Protein AF-A0A2E6BLD6-F1 (afdb_monomer_lite)

pLDDT: mean 87.08, std 8.57, range [58.06, 96.75]

Foldseek 3Di:
DVVLVVLLVVLLVLLVVLVVCCVVCQPAFQLVVCCVVPVPVVVVVLVVVVVVDPDPVSCVVVVVNRSDHVSNVSSVVSNVVSVVSVVVVD

Sequence (90 aa):
MFVKIKIHFLLLIIGSLLVLLGAFLDNLLLGQVWYSLSPNSLVGFQKFVELLFNTEYFDNIVFFLLEFNLYFILAFLAILASLIIFILQD

Structure (mmCIF, N/CA/C/O backbone):
data_AF-A0A2E6BLD6-F1
#
_entry.id   AF-A0A2E6BLD6-F1
#
loop_
_atom_site.group_PDB
_atom_site.id
_atom_site.type_symbol
_atom_site.label_atom_id
_atom_site.label_alt_id
_atom_site.label_comp_id
_atom_site.label_asym_id
_atom_site.label_entity_id
_atom_site.label_seq_id
_atom_site.pdbx_PDB_ins_code
_atom_site.Cartn_x
_atom_site.Cartn_y
_atom_site.Cartn_z
_atom_site.occupancy
_atom_site.B_iso_or_equiv
_atom_site.auth_seq_id
_atom_site.auth_comp_id
_atom_site.auth_asym_id
_atom_site.auth_atom_id
_atom_site.pdbx_PDB_model_num
ATOM 1 N N . MET A 1 1 ? 21.313 5.629 -17.465 1.00 71.81 1 MET A N 1
ATOM 2 C CA . MET A 1 1 ? 20.024 5.840 -18.161 1.00 71.81 1 MET A CA 1
ATOM 3 C C . MET A 1 1 ? 19.253 4.533 -18.381 1.00 71.81 1 MET A C 1
ATOM 5 O O . MET A 1 1 ? 18.190 4.381 -17.803 1.00 71.8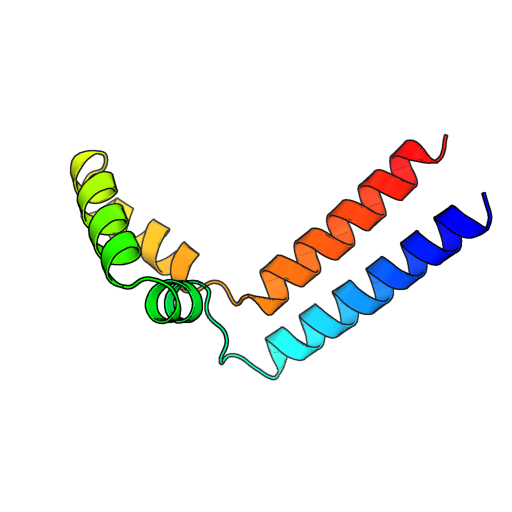1 1 MET A O 1
ATOM 9 N N . PHE A 1 2 ? 19.802 3.544 -19.100 1.00 79.19 2 PHE A N 1
ATOM 10 C CA . PHE A 1 2 ? 19.102 2.284 -19.427 1.00 79.19 2 PHE A CA 1
ATOM 11 C C . PHE A 1 2 ? 18.598 1.471 -18.216 1.00 79.19 2 PHE A C 1
ATOM 13 O O . PHE A 1 2 ? 17.475 0.977 -18.228 1.00 79.19 2 PHE A O 1
ATOM 20 N N . VAL A 1 3 ? 19.395 1.366 -17.144 1.00 82.19 3 VAL A N 1
ATOM 21 C CA . VAL A 1 3 ? 18.994 0.647 -15.917 1.00 82.19 3 VAL A CA 1
ATOM 22 C C . VAL A 1 3 ? 17.819 1.335 -15.212 1.00 82.19 3 VAL A C 1
ATOM 24 O O . VAL A 1 3 ? 16.867 0.663 -14.833 1.00 82.19 3 VAL A O 1
ATOM 27 N N . LYS A 1 4 ? 17.843 2.671 -15.097 1.00 80.81 4 LYS A N 1
ATOM 28 C CA . LYS A 1 4 ? 16.761 3.449 -14.466 1.00 80.81 4 LYS A CA 1
ATOM 29 C C . LYS A 1 4 ? 15.435 3.282 -15.223 1.00 80.81 4 LYS A C 1
ATOM 31 O O . LYS A 1 4 ? 14.416 3.010 -14.600 1.00 80.81 4 LYS A O 1
ATOM 36 N N . ILE A 1 5 ? 15.475 3.319 -16.561 1.00 87.12 5 ILE A N 1
ATOM 37 C CA . ILE A 1 5 ? 14.300 3.081 -17.421 1.00 87.12 5 ILE A CA 1
ATOM 38 C C . ILE A 1 5 ? 13.722 1.678 -17.196 1.00 87.12 5 ILE A C 1
ATOM 40 O O . ILE A 1 5 ? 12.510 1.522 -17.073 1.00 87.12 5 ILE A O 1
ATOM 44 N N . LYS A 1 6 ? 14.571 0.647 -17.093 1.00 90.00 6 LYS A N 1
ATOM 45 C CA . LYS A 1 6 ? 14.109 -0.718 -16.794 1.00 90.00 6 LYS A CA 1
ATOM 46 C C . LYS A 1 6 ? 13.415 -0.815 -15.438 1.00 90.00 6 LYS A C 1
ATOM 48 O O . LYS A 1 6 ? 12.384 -1.470 -15.344 1.00 90.00 6 LYS A O 1
ATOM 53 N N . ILE A 1 7 ? 13.965 -0.164 -14.413 1.00 90.62 7 ILE A N 1
ATOM 54 C CA . ILE A 1 7 ? 13.365 -0.135 -13.072 1.00 90.62 7 ILE A CA 1
ATOM 55 C C . ILE A 1 7 ? 12.008 0.579 -13.112 1.00 90.62 7 ILE A C 1
ATOM 57 O O . ILE A 1 7 ? 11.040 0.059 -12.568 1.00 90.62 7 ILE A O 1
ATOM 61 N N . HIS A 1 8 ? 11.913 1.713 -13.810 1.00 90.25 8 HIS A N 1
ATOM 62 C CA . HIS A 1 8 ? 10.661 2.450 -14.004 1.00 90.25 8 HIS A CA 1
ATOM 63 C C . HIS A 1 8 ? 9.573 1.580 -14.659 1.00 90.25 8 HIS A C 1
ATOM 65 O O . HIS A 1 8 ? 8.471 1.444 -14.125 1.00 90.25 8 HIS A O 1
ATOM 71 N N . PHE A 1 9 ? 9.898 0.918 -15.774 1.00 91.94 9 PHE A N 1
ATOM 72 C CA . PHE A 1 9 ? 8.969 0.003 -16.444 1.00 91.94 9 PHE A CA 1
ATOM 73 C C . PHE A 1 9 ? 8.559 -1.170 -15.552 1.00 91.94 9 PHE A C 1
ATOM 75 O O . PHE A 1 9 ? 7.384 -1.526 -15.506 1.00 91.94 9 PHE A O 1
ATOM 82 N N . LEU A 1 10 ? 9.506 -1.755 -14.819 1.00 94.94 10 LEU A N 1
ATOM 83 C CA . LEU A 1 10 ? 9.228 -2.861 -13.911 1.00 94.94 10 LEU A CA 1
ATOM 84 C C . LEU A 1 10 ? 8.279 -2.437 -12.780 1.00 94.94 10 LEU A C 1
ATOM 86 O O . LEU A 1 10 ? 7.324 -3.153 -12.495 1.00 94.94 10 LEU A O 1
ATOM 90 N N . LEU A 1 11 ? 8.480 -1.256 -12.190 1.00 95.38 11 LEU A N 1
ATOM 91 C CA . LEU A 1 11 ? 7.592 -0.711 -11.159 1.00 95.38 11 LEU A CA 1
ATOM 92 C C . LEU A 1 11 ? 6.187 -0.411 -11.690 1.00 95.38 11 LEU A C 1
ATOM 94 O O . LEU A 1 11 ? 5.214 -0.704 -11.000 1.00 95.38 11 LEU A O 1
ATOM 98 N N . LEU A 1 12 ? 6.061 0.113 -12.913 1.00 94.12 12 LEU A N 1
ATOM 99 C CA . LEU A 1 12 ? 4.754 0.326 -13.546 1.00 94.12 12 LEU A CA 1
ATOM 100 C C . LEU A 1 12 ? 4.008 -0.990 -13.784 1.00 94.12 12 LEU A C 1
ATOM 102 O O . LEU A 1 12 ? 2.811 -1.078 -13.508 1.00 94.12 12 LEU A O 1
ATOM 106 N N . ILE A 1 13 ? 4.711 -2.020 -14.264 1.00 95.88 13 ILE A N 1
ATOM 107 C CA . ILE A 1 13 ? 4.129 -3.350 -14.477 1.00 95.88 13 ILE A CA 1
ATOM 108 C C . ILE A 1 13 ? 3.686 -3.948 -13.139 1.00 95.88 13 ILE A C 1
ATOM 110 O O . ILE A 1 13 ? 2.550 -4.401 -13.027 1.00 95.88 13 ILE A O 1
ATOM 114 N N . ILE A 1 14 ? 4.541 -3.906 -12.113 1.00 96.75 14 ILE A N 1
ATOM 115 C CA . ILE A 1 14 ? 4.210 -4.405 -10.771 1.00 96.75 14 ILE A CA 1
ATOM 116 C C . ILE A 1 14 ? 3.010 -3.654 -10.191 1.00 96.75 14 ILE A C 1
ATOM 118 O O . ILE A 1 14 ? 2.074 -4.290 -9.717 1.00 96.75 14 ILE A O 1
ATOM 122 N N . GLY A 1 15 ? 3.001 -2.321 -10.264 1.00 96.38 15 GLY A N 1
ATOM 123 C CA . GLY A 1 15 ? 1.884 -1.508 -9.789 1.00 96.38 15 GLY A CA 1
ATOM 124 C C . GLY A 1 15 ? 0.576 -1.878 -10.486 1.00 96.38 15 GLY A C 1
ATOM 125 O O . GLY A 1 15 ? -0.433 -2.096 -9.825 1.00 96.38 15 GLY A O 1
ATOM 126 N N . SER A 1 16 ? 0.609 -2.054 -11.807 1.00 95.25 16 SER A N 1
ATOM 127 C CA . SER A 1 16 ? -0.567 -2.456 -12.590 1.00 95.25 16 SER A CA 1
ATOM 128 C C . SER A 1 16 ? -1.075 -3.850 -12.208 1.00 95.25 16 SER A C 1
ATOM 130 O O . SER A 1 16 ? -2.279 -4.050 -12.062 1.00 95.25 16 SER A O 1
ATOM 132 N N . LEU A 1 17 ? -0.169 -4.811 -11.994 1.00 96.06 17 LEU A N 1
ATOM 133 C CA . LEU A 1 17 ? -0.526 -6.149 -11.516 1.00 96.06 17 LEU A CA 1
ATOM 134 C C . LEU A 1 17 ? -1.142 -6.109 -10.115 1.00 96.06 17 LEU A C 1
ATOM 136 O O . LEU A 1 17 ? -2.106 -6.823 -9.863 1.00 96.06 17 LEU A O 1
ATOM 140 N N . LEU A 1 18 ? -0.630 -5.262 -9.220 1.00 95.75 18 LEU A N 1
ATOM 141 C CA . LEU A 1 18 ? -1.191 -5.076 -7.883 1.00 95.75 18 LEU A CA 1
ATOM 142 C C . LEU A 1 18 ? -2.592 -4.454 -7.934 1.00 95.75 18 LEU A C 1
ATOM 144 O O . LEU A 1 18 ? -3.465 -4.916 -7.210 1.00 95.75 18 LEU A O 1
ATOM 148 N N . VAL A 1 19 ? -2.854 -3.482 -8.818 1.00 94.62 19 VAL A N 1
ATOM 149 C CA . VAL A 1 19 ? -4.221 -2.960 -9.024 1.00 94.62 19 VAL A CA 1
ATOM 150 C C . VAL A 1 19 ? -5.160 -4.068 -9.492 1.00 94.62 19 VAL A C 1
ATOM 152 O O . VAL A 1 19 ? -6.251 -4.212 -8.948 1.00 94.62 19 VAL A O 1
ATOM 155 N N . LEU A 1 20 ? -4.738 -4.878 -10.468 1.00 94.38 20 LEU A N 1
ATOM 156 C CA . LEU A 1 20 ? -5.544 -6.005 -10.939 1.00 94.38 20 LEU A CA 1
ATOM 157 C C . LEU A 1 20 ? -5.816 -6.998 -9.805 1.00 94.38 20 LEU A C 1
ATOM 159 O O . LEU A 1 20 ? -6.962 -7.373 -9.591 1.00 94.38 20 LEU A O 1
ATOM 163 N N . LEU A 1 21 ? -4.790 -7.379 -9.042 1.00 93.25 21 LEU A N 1
ATOM 164 C CA . LEU A 1 21 ? -4.953 -8.263 -7.889 1.00 93.25 21 LEU A CA 1
ATOM 165 C C . LEU A 1 21 ? -5.907 -7.673 -6.852 1.00 93.25 21 LEU A C 1
ATOM 167 O O . LEU A 1 21 ? -6.783 -8.395 -6.403 1.00 93.25 21 LEU A O 1
ATOM 171 N N . GLY A 1 22 ? -5.801 -6.383 -6.529 1.00 92.06 22 GLY A N 1
ATOM 172 C CA . GLY A 1 22 ? -6.726 -5.715 -5.612 1.00 92.06 22 GLY A CA 1
ATOM 173 C C . GLY A 1 22 ? -8.172 -5.731 -6.105 1.00 92.06 22 GLY A C 1
ATOM 174 O O . GLY A 1 22 ? -9.077 -5.937 -5.310 1.00 92.06 22 GLY A O 1
ATOM 175 N N . ALA A 1 23 ? -8.392 -5.607 -7.417 1.00 89.56 23 ALA A N 1
ATOM 176 C CA . ALA A 1 23 ? -9.729 -5.674 -8.008 1.00 89.56 23 ALA A CA 1
ATOM 177 C C . ALA A 1 23 ? -10.342 -7.090 -8.000 1.00 89.56 23 ALA A C 1
ATOM 179 O O . ALA A 1 23 ? -11.563 -7.221 -8.000 1.00 89.56 23 ALA A O 1
ATOM 180 N N . PHE A 1 24 ? -9.521 -8.148 -8.018 1.00 90.88 24 PHE A N 1
ATOM 181 C CA . PHE A 1 24 ? -9.990 -9.544 -7.996 1.00 90.88 24 PHE A CA 1
ATOM 182 C C . PHE A 1 24 ? -9.969 -10.183 -6.601 1.00 90.88 24 PHE A C 1
ATOM 184 O O . PHE A 1 24 ? -10.711 -11.130 -6.346 1.00 90.88 24 PHE A O 1
ATOM 191 N N . LEU A 1 25 ? -9.099 -9.706 -5.713 1.00 84.25 25 LEU A N 1
ATOM 192 C CA . LEU A 1 25 ? -8.858 -10.236 -4.377 1.00 84.25 25 LEU A CA 1
ATOM 193 C C . LEU A 1 25 ? -9.105 -9.120 -3.360 1.00 84.25 25 LEU A C 1
ATOM 195 O O . LEU A 1 25 ? -8.181 -8.447 -2.904 1.00 84.25 25 LEU A O 1
ATOM 199 N N . ASP A 1 26 ? -10.364 -8.964 -2.964 1.00 68.38 26 ASP A N 1
ATOM 200 C CA . ASP A 1 26 ? -10.789 -7.955 -1.981 1.00 68.38 26 ASP A CA 1
ATOM 201 C C . ASP A 1 26 ? -10.526 -8.363 -0.516 1.00 68.38 26 ASP A C 1
ATOM 203 O O . ASP A 1 26 ? -11.039 -7.780 0.433 1.00 68.38 26 ASP A O 1
ATOM 207 N N . ASN A 1 27 ? -9.704 -9.395 -0.310 1.00 75.62 27 ASN A N 1
ATOM 208 C CA . ASN A 1 27 ? -9.589 -10.093 0.972 1.00 75.62 27 ASN A CA 1
ATOM 209 C C . ASN A 1 27 ? -8.434 -9.599 1.859 1.00 75.62 27 ASN A C 1
ATOM 211 O O . ASN A 1 27 ? -8.133 -10.239 2.863 1.00 75.62 27 ASN A O 1
ATOM 215 N N . LEU A 1 28 ? -7.731 -8.533 1.471 1.00 88.25 28 LEU A N 1
ATOM 216 C CA . LEU A 1 28 ? -6.520 -8.067 2.154 1.00 88.25 28 LEU A CA 1
ATOM 217 C C . LEU A 1 28 ? -6.653 -6.597 2.547 1.00 88.25 28 LEU A C 1
ATOM 219 O O . LEU A 1 28 ? -6.043 -5.710 1.953 1.00 88.25 28 LEU A O 1
ATOM 223 N N . LEU A 1 29 ? -7.471 -6.351 3.568 1.00 92.69 29 LEU A N 1
ATOM 224 C CA . LEU A 1 29 ? -7.681 -5.017 4.128 1.00 92.69 29 LEU A CA 1
ATOM 225 C C . LEU A 1 29 ? -6.570 -4.659 5.121 1.00 92.69 29 LEU A C 1
ATOM 227 O O . LEU A 1 29 ? -6.086 -5.512 5.874 1.00 92.69 29 LEU A O 1
ATOM 231 N N . LEU A 1 30 ? -6.198 -3.381 5.175 1.00 90.19 30 LEU A N 1
ATOM 232 C CA . LEU A 1 30 ? -5.174 -2.865 6.085 1.00 90.19 30 LEU A CA 1
ATOM 233 C C . LEU A 1 30 ? -5.478 -3.222 7.548 1.00 90.19 30 LEU A C 1
ATOM 235 O O . LEU A 1 30 ? -4.592 -3.666 8.277 1.00 90.19 30 LEU A O 1
ATOM 239 N N . GLY A 1 31 ? -6.736 -3.082 7.967 1.00 89.62 31 GLY A N 1
ATOM 240 C CA . GLY A 1 31 ? -7.176 -3.390 9.323 1.00 89.62 31 GLY A CA 1
ATOM 241 C C . GLY A 1 31 ? -7.074 -4.871 9.665 1.00 89.62 31 GLY A C 1
ATOM 242 O O . GLY A 1 31 ? -6.666 -5.206 10.774 1.00 89.62 31 GLY A O 1
ATOM 243 N N . GLN A 1 32 ? -7.352 -5.763 8.710 1.00 91.00 32 GLN A N 1
ATOM 244 C CA . GLN A 1 32 ? -7.191 -7.208 8.906 1.00 91.00 32 GLN A CA 1
ATOM 245 C C . GLN A 1 32 ? -5.716 -7.572 9.093 1.00 91.00 32 GLN A C 1
ATOM 247 O O . GLN A 1 32 ? -5.373 -8.325 10.006 1.00 91.00 32 GLN A O 1
ATOM 252 N N . VAL A 1 33 ? -4.833 -6.992 8.273 1.00 91.81 33 VAL A N 1
ATOM 253 C CA . VAL A 1 33 ? -3.385 -7.205 8.386 1.00 91.81 33 VAL A CA 1
ATOM 254 C C . VAL A 1 33 ? -2.864 -6.660 9.712 1.00 91.81 33 VAL A C 1
ATOM 256 O O . VAL A 1 33 ? -2.185 -7.384 10.441 1.00 91.81 33 VAL A O 1
ATOM 259 N N . TRP A 1 34 ? -3.220 -5.429 10.079 1.00 93.50 34 TRP A N 1
ATOM 260 C CA . TRP A 1 34 ? -2.803 -4.831 11.347 1.00 93.50 34 TRP A CA 1
ATOM 261 C C . TRP A 1 34 ? -3.292 -5.662 12.535 1.00 93.50 34 TRP A C 1
ATOM 263 O O . TRP A 1 34 ? -2.491 -6.037 13.393 1.00 93.50 34 TRP A O 1
ATOM 273 N N . TYR A 1 35 ? -4.572 -6.036 12.552 1.00 93.00 35 TYR A N 1
ATOM 274 C CA . TYR A 1 35 ? -5.124 -6.883 13.603 1.00 93.00 35 T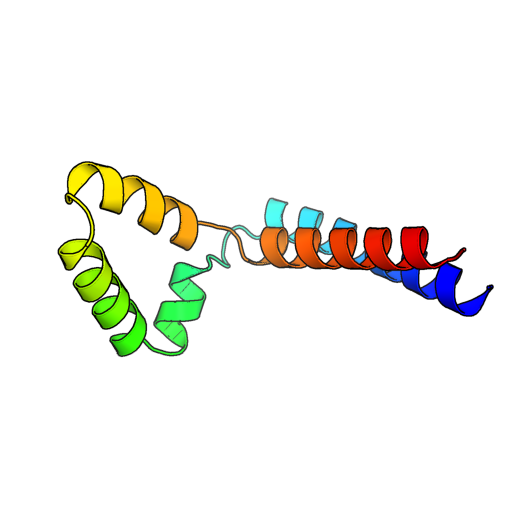YR A CA 1
ATOM 275 C C . TYR A 1 35 ? -4.384 -8.222 13.699 1.00 93.00 35 TYR A C 1
ATOM 277 O O . TYR A 1 35 ? -4.050 -8.646 14.799 1.00 93.00 35 TYR A O 1
ATOM 285 N N . SER A 1 36 ? -4.052 -8.857 12.571 1.00 92.25 36 SER A N 1
ATOM 286 C CA . SER A 1 36 ? -3.319 -10.131 12.568 1.00 92.25 36 SER A CA 1
ATOM 287 C C . SER A 1 36 ? -1.896 -10.026 13.132 1.00 92.25 36 SER A C 1
ATOM 289 O O . SER A 1 36 ? -1.420 -10.959 13.775 1.00 92.25 36 SER A O 1
ATOM 291 N N . LEU A 1 37 ? -1.224 -8.888 12.925 1.00 93.75 37 LEU A N 1
ATOM 292 C CA . LEU A 1 37 ? 0.143 -8.655 13.395 1.00 93.75 37 LEU A CA 1
ATOM 293 C C . LEU A 1 37 ? 0.181 -8.210 14.858 1.00 93.75 37 LEU A C 1
ATOM 295 O O . LEU A 1 37 ? 1.061 -8.620 15.614 1.00 93.75 37 LEU A O 1
ATOM 299 N N . SER A 1 38 ? -0.738 -7.331 15.260 1.00 93.81 38 SER A N 1
ATOM 300 C CA . SER A 1 38 ? -0.769 -6.775 16.609 1.00 93.81 38 SER A CA 1
ATOM 301 C C . SER A 1 38 ? -2.151 -6.208 16.966 1.00 93.81 38 SER A C 1
ATOM 303 O O . SER A 1 38 ? -2.378 -4.999 16.839 1.00 93.81 38 SER A O 1
ATOM 305 N N . PRO A 1 39 ? -3.055 -7.045 17.511 1.00 90.38 39 PRO A N 1
ATOM 306 C CA . PRO A 1 39 ? -4.383 -6.612 17.950 1.00 90.38 39 PRO A CA 1
ATOM 307 C C . PRO A 1 39 ? -4.321 -5.491 18.994 1.00 90.38 39 PRO A C 1
ATOM 309 O O . PRO A 1 39 ? -5.070 -4.519 18.931 1.00 90.38 39 PRO A O 1
ATOM 312 N N . ASN A 1 40 ? -3.385 -5.601 19.943 1.00 93.81 40 ASN A N 1
ATOM 313 C CA . ASN A 1 40 ? -3.253 -4.651 21.049 1.00 93.81 40 ASN A CA 1
ATOM 314 C C . ASN A 1 40 ? -2.850 -3.255 20.568 1.00 93.81 40 ASN A C 1
ATOM 316 O O . ASN A 1 40 ? -3.322 -2.263 21.120 1.00 93.81 40 ASN A O 1
ATOM 320 N N . SER A 1 41 ? -1.995 -3.167 19.543 1.00 92.62 41 SER A N 1
ATOM 321 C CA . SER A 1 41 ? -1.613 -1.869 18.981 1.00 92.62 41 SER A CA 1
ATOM 322 C C . SER A 1 41 ? -2.760 -1.217 18.214 1.00 92.62 41 SER A C 1
ATOM 324 O O . SER A 1 41 ? -2.912 -0.005 18.309 1.00 92.62 41 SER A O 1
ATOM 326 N N . LEU A 1 42 ? -3.602 -2.001 17.530 1.00 89.38 42 LEU A N 1
ATOM 327 C CA . LEU A 1 42 ? -4.782 -1.481 16.840 1.00 89.38 42 LEU A CA 1
ATOM 328 C C . LEU A 1 42 ? -5.795 -0.908 17.839 1.00 89.38 42 LEU A C 1
ATOM 330 O O . LEU A 1 42 ? -6.231 0.228 17.685 1.00 89.38 42 LEU A O 1
ATOM 334 N N . VAL A 1 43 ? -6.102 -1.649 18.910 1.00 87.56 43 VAL A N 1
ATOM 335 C CA . VAL A 1 43 ? -7.001 -1.173 19.977 1.00 87.56 43 VAL A CA 1
ATOM 336 C C . VAL A 1 43 ? -6.404 0.034 20.706 1.00 87.56 43 VAL A C 1
ATOM 338 O O . VAL A 1 43 ? -7.116 0.976 21.048 1.00 87.56 43 VAL A O 1
ATOM 341 N N . GLY A 1 44 ? -5.089 0.032 20.944 1.00 89.06 44 GLY A N 1
ATOM 342 C CA . GLY A 1 44 ? -4.381 1.171 21.528 1.00 89.06 44 GLY A CA 1
ATOM 343 C C . GLY A 1 44 ? -4.441 2.416 20.642 1.00 89.06 44 GLY A C 1
ATOM 344 O O . GLY A 1 44 ? -4.689 3.507 21.146 1.00 89.06 44 GLY A O 1
ATOM 345 N N . PHE A 1 45 ? -4.270 2.248 19.329 1.00 87.31 45 PHE A N 1
ATOM 346 C CA . PHE A 1 45 ? -4.403 3.318 18.344 1.00 87.31 45 PHE A CA 1
ATOM 347 C C . PHE A 1 45 ? -5.833 3.864 18.307 1.00 87.31 45 PHE A C 1
ATOM 349 O O . PHE A 1 45 ? -6.005 5.072 18.408 1.00 87.31 45 PHE A O 1
ATOM 356 N N . GLN A 1 46 ? -6.850 2.998 18.264 1.00 85.12 46 GLN A N 1
ATOM 357 C CA . GLN A 1 46 ? -8.258 3.410 18.326 1.00 85.12 46 GLN A CA 1
ATOM 358 C C . GLN A 1 46 ? -8.528 4.288 19.555 1.00 85.12 46 GLN A C 1
ATOM 360 O O . GLN A 1 46 ? -8.943 5.432 19.404 1.00 85.12 46 GLN A O 1
ATOM 365 N N . LYS A 1 47 ? -8.152 3.822 20.753 1.00 85.94 47 LYS A N 1
ATOM 366 C CA . LYS A 1 47 ? -8.317 4.587 22.003 1.00 85.94 47 LYS A CA 1
ATOM 367 C C . LYS A 1 47 ? -7.540 5.902 22.026 1.00 85.94 47 LYS A C 1
ATOM 369 O O . LYS A 1 47 ? -8.015 6.894 22.572 1.00 85.94 47 LYS A O 1
ATOM 374 N N . PHE A 1 48 ? -6.320 5.912 21.490 1.00 85.25 48 PHE A N 1
ATOM 375 C CA . PHE A 1 48 ? -5.500 7.121 21.435 1.00 85.25 48 PHE A CA 1
ATOM 376 C C . PHE A 1 48 ? -6.131 8.185 20.539 1.00 85.25 48 PHE A C 1
ATOM 378 O O . PHE A 1 48 ? -6.115 9.366 20.878 1.00 85.25 48 PHE A O 1
ATOM 385 N N . VAL A 1 49 ? -6.688 7.780 19.402 1.00 78.44 49 VAL A N 1
ATOM 386 C CA . VAL A 1 49 ? -7.255 8.730 18.452 1.00 78.44 49 VAL A CA 1
ATOM 387 C C . VAL A 1 49 ? -8.685 9.139 18.843 1.00 78.44 49 VAL A C 1
ATOM 389 O O . VAL A 1 49 ? -9.009 10.314 18.690 1.00 78.44 49 VAL A O 1
ATOM 392 N N . GLU A 1 50 ? -9.475 8.265 19.481 1.00 80.56 50 GLU A N 1
ATOM 393 C CA . GLU A 1 50 ? -10.734 8.626 20.173 1.00 80.56 50 GLU A CA 1
ATOM 394 C C . GLU A 1 50 ? -10.534 9.738 21.218 1.00 80.56 50 GLU A C 1
ATOM 396 O O . GLU A 1 50 ? -11.402 10.581 21.414 1.00 80.56 50 GLU A O 1
ATOM 401 N N . LEU A 1 51 ? -9.379 9.768 21.892 1.00 83.88 51 LEU A N 1
ATOM 402 C CA . LEU A 1 51 ? -9.043 10.830 22.845 1.00 83.88 51 LEU A CA 1
ATOM 403 C C . LEU A 1 51 ? -8.797 12.182 22.148 1.00 83.88 51 LEU A C 1
ATOM 405 O O . LEU A 1 51 ? -9.030 13.238 22.734 1.00 83.88 51 LEU A O 1
ATOM 409 N N . LEU A 1 52 ? -8.270 12.156 20.921 1.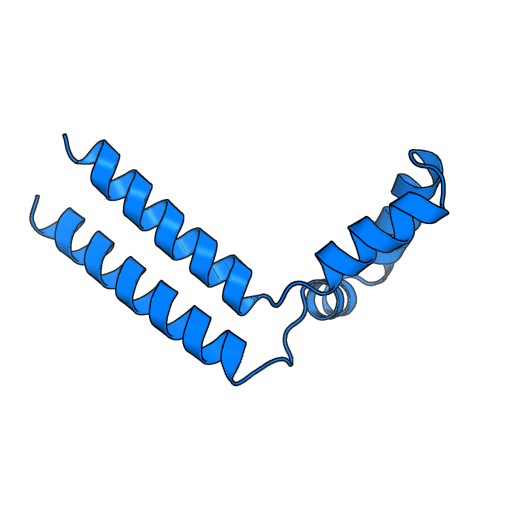00 80.44 52 LEU A N 1
ATOM 410 C CA . LEU A 1 52 ? -7.854 13.346 20.175 1.00 80.44 52 LEU A CA 1
ATOM 411 C C . LEU A 1 52 ? -8.970 13.938 19.307 1.00 80.44 52 LEU A C 1
ATOM 413 O O . LEU A 1 52 ? -8.951 15.141 19.042 1.00 80.44 52 LEU A O 1
ATOM 417 N N . PHE A 1 53 ? -9.921 13.120 18.853 1.00 74.75 53 PHE A N 1
ATOM 418 C CA . PHE A 1 53 ? -10.955 13.516 17.899 1.00 74.75 53 PHE A CA 1
ATOM 419 C C . PHE A 1 53 ? -12.352 13.122 18.384 1.00 74.75 53 PHE A C 1
ATOM 421 O O . PHE A 1 53 ? -12.540 12.108 19.041 1.00 74.75 53 PHE A O 1
ATOM 428 N N . ASN A 1 54 ? -13.356 13.929 18.030 1.00 73.25 54 ASN A N 1
ATOM 429 C CA . ASN A 1 54 ? -14.754 13.644 18.355 1.00 73.25 54 ASN A CA 1
ATOM 430 C C . ASN A 1 54 ? -15.230 12.370 17.618 1.00 73.25 54 ASN A C 1
ATOM 432 O O . ASN A 1 54 ? -14.966 12.219 16.421 1.00 73.25 54 ASN A O 1
ATOM 436 N N . THR A 1 55 ? -15.927 11.474 18.321 1.00 68.19 55 THR A N 1
ATOM 437 C CA . THR A 1 55 ? -16.130 10.060 17.938 1.00 68.19 55 THR A CA 1
ATOM 438 C C . THR A 1 55 ? -16.814 9.852 16.581 1.00 68.19 55 THR A C 1
ATOM 440 O O . THR A 1 55 ? -16.390 8.999 1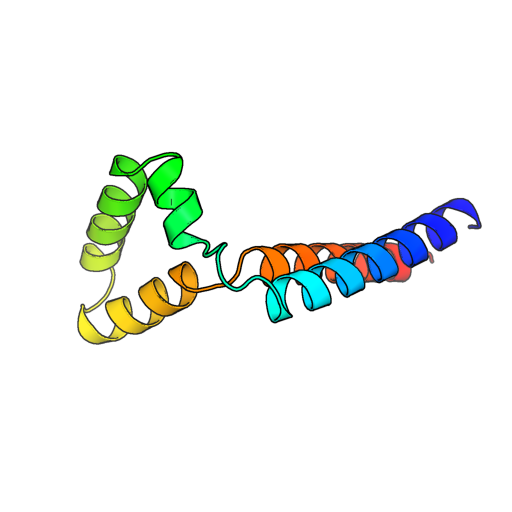5.809 1.00 68.19 55 THR A O 1
ATOM 443 N N . GLU A 1 56 ? -17.806 10.671 16.220 1.00 69.44 56 GLU A N 1
ATOM 444 C CA . GLU A 1 56 ? -18.574 10.482 14.972 1.00 69.44 56 GLU A CA 1
ATOM 445 C C . GLU A 1 56 ? -17.769 10.724 13.681 1.00 69.44 56 GLU A C 1
ATOM 447 O O . GLU A 1 56 ? -17.953 10.028 12.681 1.00 69.44 56 GLU A O 1
ATOM 452 N N . TYR A 1 57 ? -16.867 11.710 13.668 1.00 62.53 57 TYR A N 1
ATOM 453 C CA . TYR A 1 57 ? -16.009 11.959 12.499 1.00 62.53 57 TYR A CA 1
ATOM 454 C C . TYR A 1 57 ? -14.818 10.999 12.461 1.00 62.53 57 TYR A C 1
ATOM 456 O O . TYR A 1 57 ? -14.274 10.716 11.393 1.00 62.53 57 TYR A O 1
ATOM 464 N N . PHE A 1 58 ? -14.425 10.500 13.632 1.00 67.38 58 PHE A N 1
ATOM 465 C CA . PHE A 1 58 ? -13.306 9.595 13.806 1.00 67.38 58 PHE A CA 1
ATOM 466 C C . PHE A 1 58 ? -13.589 8.206 13.234 1.00 67.38 58 PHE A C 1
ATOM 468 O O . PHE A 1 58 ? -12.791 7.717 12.429 1.00 67.38 58 PHE A O 1
ATOM 475 N N . ASP A 1 59 ? -14.735 7.617 13.585 1.00 70.62 59 ASP A N 1
ATOM 476 C CA . ASP A 1 59 ? -15.107 6.278 13.128 1.00 70.62 59 ASP A CA 1
ATOM 477 C C . ASP A 1 59 ? -15.071 6.214 11.599 1.00 70.62 59 ASP A C 1
ATOM 479 O O . ASP A 1 59 ? -14.392 5.372 11.018 1.00 70.62 59 ASP A O 1
ATOM 483 N N . ASN A 1 60 ? -15.676 7.191 10.928 1.00 78.88 60 ASN A N 1
ATOM 484 C CA . ASN A 1 60 ? -15.721 7.210 9.470 1.00 78.88 60 ASN A CA 1
ATOM 485 C C . ASN A 1 60 ? -14.330 7.281 8.817 1.00 78.88 60 ASN A C 1
ATOM 487 O O . ASN A 1 60 ? -14.087 6.585 7.836 1.00 78.88 60 ASN A O 1
ATOM 491 N N . ILE A 1 61 ? -13.401 8.086 9.344 1.00 77.50 61 ILE A N 1
ATOM 492 C CA . ILE A 1 61 ? -12.065 8.248 8.742 1.00 77.50 61 ILE A CA 1
ATOM 493 C C . ILE A 1 61 ? -11.174 7.038 9.028 1.00 77.50 61 ILE A C 1
ATOM 495 O O . ILE A 1 61 ? -10.464 6.568 8.136 1.00 77.50 61 ILE A O 1
ATOM 499 N N . VAL A 1 62 ? -11.180 6.529 10.261 1.00 80.38 62 VAL A N 1
ATOM 500 C CA . VAL A 1 62 ? -10.321 5.399 10.626 1.00 80.38 62 VAL A CA 1
ATOM 501 C C . VAL A 1 62 ? -10.843 4.092 10.064 1.00 80.38 62 VAL A C 1
ATOM 503 O O . VAL A 1 62 ? -10.034 3.338 9.529 1.00 80.38 62 VAL A O 1
ATOM 506 N N . PHE A 1 63 ? -12.151 3.830 10.098 1.00 82.25 63 PHE A N 1
ATOM 507 C CA . PHE A 1 63 ? -12.690 2.648 9.427 1.00 82.25 63 PHE A CA 1
ATOM 508 C C . PHE A 1 63 ? -12.439 2.715 7.925 1.00 82.25 63 PHE A C 1
ATOM 510 O O . PHE A 1 63 ? -11.944 1.737 7.375 1.00 82.25 63 PHE A O 1
ATOM 517 N N . PHE A 1 64 ? -12.600 3.883 7.294 1.00 84.06 64 PHE A N 1
ATOM 518 C CA . PHE A 1 64 ? -12.219 4.059 5.893 1.00 84.06 64 PHE A CA 1
ATOM 519 C C . PHE A 1 64 ? -10.747 3.708 5.639 1.00 84.06 64 PHE A C 1
ATOM 521 O O . PHE A 1 64 ? -10.454 2.955 4.717 1.00 84.06 64 PHE A O 1
ATOM 528 N N . LEU A 1 65 ? -9.812 4.188 6.471 1.00 84.06 65 LEU A N 1
ATOM 529 C CA . LEU A 1 65 ? -8.386 3.849 6.353 1.00 84.06 65 LEU A CA 1
ATOM 530 C C . LEU A 1 65 ? -8.108 2.355 6.561 1.00 84.06 65 LEU A C 1
ATOM 532 O O . LEU A 1 65 ? -7.294 1.774 5.845 1.00 84.06 65 LEU A O 1
ATOM 536 N N . LEU A 1 66 ? -8.757 1.726 7.538 1.00 87.81 66 LEU A N 1
ATOM 537 C CA . LEU A 1 66 ? -8.589 0.304 7.837 1.00 87.81 66 LEU A CA 1
ATOM 538 C C . LEU A 1 66 ? -9.210 -0.592 6.755 1.00 87.81 66 LEU A C 1
ATOM 540 O O . LEU A 1 66 ? -8.737 -1.710 6.549 1.00 87.81 66 LEU A O 1
ATOM 544 N N . GLU A 1 67 ? -10.211 -0.096 6.039 1.00 89.62 67 GLU A N 1
ATOM 545 C CA . GLU A 1 67 ? -10.848 -0.751 4.895 1.00 89.62 67 GLU A CA 1
ATOM 546 C C . GLU A 1 67 ? -10.086 -0.545 3.578 1.00 89.62 67 GLU A C 1
ATOM 548 O O . GLU A 1 67 ? -10.505 -1.051 2.538 1.00 89.62 67 GLU A O 1
ATOM 553 N N . PHE A 1 68 ? -8.930 0.131 3.579 1.00 89.69 68 PHE A N 1
ATOM 554 C CA . PHE A 1 68 ? -8.113 0.161 2.369 1.00 89.69 68 PHE A CA 1
ATOM 555 C C . PHE A 1 68 ? -7.569 -1.222 2.033 1.00 89.69 68 PHE A C 1
ATOM 557 O O . PHE A 1 68 ? -6.879 -1.862 2.832 1.00 89.69 68 PHE A O 1
ATOM 564 N N . ASN A 1 69 ? -7.801 -1.632 0.790 1.00 92.19 69 ASN A N 1
ATOM 565 C CA . ASN A 1 69 ? -7.183 -2.815 0.222 1.00 92.19 69 ASN A CA 1
ATOM 566 C C . ASN A 1 69 ? -5.666 -2.587 0.069 1.00 92.19 69 ASN A C 1
ATOM 568 O O . ASN A 1 69 ? -5.202 -1.656 -0.601 1.00 92.19 69 ASN A O 1
ATOM 572 N N . LEU A 1 70 ? -4.882 -3.459 0.702 1.00 92.00 70 LEU A N 1
ATOM 573 C CA . LEU A 1 70 ? -3.428 -3.381 0.772 1.00 92.00 70 LEU A CA 1
ATOM 574 C C . LEU A 1 70 ? -2.782 -3.440 -0.619 1.00 92.00 70 LEU A C 1
ATOM 576 O O . LEU A 1 70 ? -1.754 -2.802 -0.849 1.00 92.00 70 LEU A O 1
ATOM 580 N N . TYR A 1 71 ? -3.395 -4.152 -1.569 1.00 93.69 71 TYR A N 1
ATOM 581 C CA . TYR A 1 71 ? -2.913 -4.207 -2.947 1.00 93.69 71 TYR A CA 1
ATOM 582 C C . TYR A 1 71 ? -2.942 -2.829 -3.613 1.00 93.69 71 TYR A C 1
ATOM 584 O O . TYR A 1 71 ? -1.981 -2.467 -4.292 1.00 93.69 71 TYR A O 1
ATOM 592 N N . PHE A 1 72 ? -3.980 -2.024 -3.371 1.00 92.56 72 PHE A N 1
ATOM 593 C CA . PHE A 1 72 ? -4.052 -0.662 -3.904 1.00 92.56 72 PHE A CA 1
ATOM 594 C C . PHE A 1 72 ? -3.021 0.263 -3.257 1.00 92.56 72 PHE A C 1
ATOM 596 O O . PHE A 1 72 ? -2.406 1.066 -3.959 1.00 92.56 72 PHE A O 1
ATOM 603 N N . ILE A 1 73 ? -2.762 0.111 -1.953 1.00 93.00 73 ILE A N 1
ATOM 604 C CA . ILE A 1 73 ? -1.705 0.867 -1.264 1.00 93.00 73 ILE A CA 1
ATOM 605 C C . ILE A 1 73 ? -0.340 0.549 -1.889 1.00 93.00 73 ILE A C 1
ATOM 607 O O . ILE A 1 73 ? 0.412 1.454 -2.253 1.00 93.00 73 ILE A O 1
ATOM 611 N N . LEU A 1 74 ? -0.018 -0.735 -2.057 1.00 94.56 74 LEU A N 1
ATOM 612 C CA . LEU A 1 74 ? 1.252 -1.163 -2.643 1.00 94.56 74 LEU A CA 1
ATOM 613 C C . LEU A 1 74 ? 1.377 -0.744 -4.114 1.00 94.56 74 LEU A C 1
ATOM 615 O O . LEU A 1 74 ? 2.454 -0.326 -4.540 1.00 94.56 74 LEU A O 1
ATOM 619 N N . ALA A 1 75 ? 0.284 -0.804 -4.878 1.00 95.12 75 ALA A N 1
ATOM 620 C CA . ALA A 1 75 ? 0.249 -0.324 -6.253 1.00 95.12 75 ALA A CA 1
ATOM 621 C C . ALA A 1 75 ? 0.557 1.174 -6.335 1.00 95.12 75 ALA A C 1
ATOM 623 O O . ALA A 1 75 ? 1.403 1.590 -7.130 1.00 95.12 75 ALA A O 1
ATOM 624 N N . PHE A 1 76 ? -0.087 1.974 -5.482 1.00 94.75 76 PHE A N 1
ATOM 625 C CA . PHE A 1 76 ? 0.158 3.408 -5.389 1.00 94.75 76 PHE A CA 1
ATOM 626 C C . PHE A 1 76 ? 1.626 3.702 -5.064 1.00 94.75 76 PHE A C 1
ATOM 628 O O . PHE A 1 76 ? 2.253 4.503 -5.755 1.00 94.75 76 PHE A O 1
ATOM 635 N N . LEU A 1 77 ? 2.208 3.008 -4.080 1.00 95.62 77 LEU A N 1
ATOM 636 C CA . LEU A 1 77 ? 3.620 3.168 -3.720 1.00 95.62 77 LEU A CA 1
ATOM 637 C C . LEU A 1 77 ? 4.566 2.805 -4.873 1.00 95.62 77 LEU A C 1
ATOM 639 O O . LEU A 1 77 ? 5.534 3.526 -5.116 1.00 95.62 77 LEU A O 1
ATOM 643 N N . ALA A 1 78 ? 4.287 1.726 -5.609 1.00 95.38 78 ALA A N 1
ATOM 64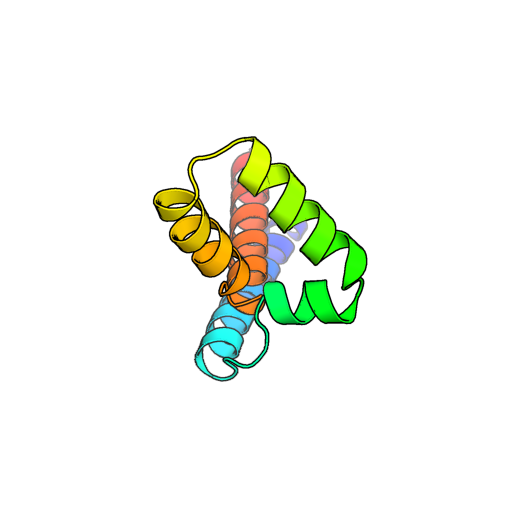4 C CA . ALA A 1 78 ? 5.092 1.324 -6.761 1.00 95.38 78 ALA A CA 1
ATOM 645 C C . ALA A 1 78 ? 5.056 2.379 -7.881 1.00 95.38 78 ALA A C 1
ATOM 647 O O . ALA A 1 78 ? 6.098 2.734 -8.436 1.00 95.38 78 ALA A O 1
ATOM 648 N N . ILE A 1 79 ? 3.873 2.925 -8.179 1.00 93.69 79 ILE A N 1
ATOM 649 C CA . ILE A 1 79 ? 3.692 3.978 -9.188 1.00 93.69 79 ILE A CA 1
ATOM 650 C C . ILE A 1 79 ? 4.366 5.280 -8.738 1.00 93.69 79 ILE A C 1
ATOM 652 O O . ILE A 1 79 ? 5.072 5.907 -9.529 1.00 93.69 79 ILE A O 1
ATOM 656 N N . LEU A 1 80 ? 4.219 5.661 -7.467 1.00 94.25 80 LEU A N 1
ATOM 657 C CA . LEU A 1 80 ? 4.861 6.847 -6.902 1.00 94.25 80 LEU A CA 1
ATOM 658 C C . LEU A 1 80 ? 6.390 6.741 -6.975 1.00 94.25 80 LEU A C 1
ATOM 660 O O 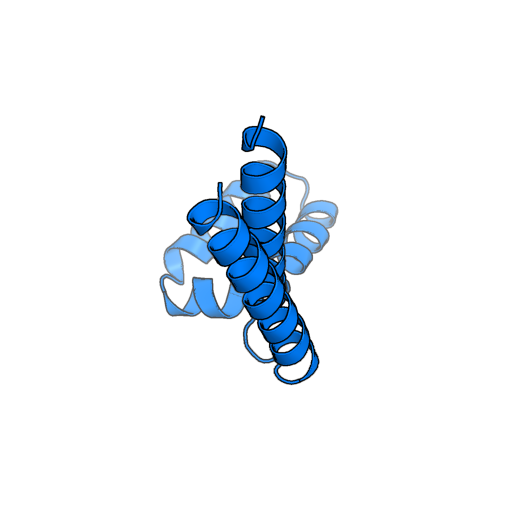. LEU A 1 80 ? 7.050 7.668 -7.437 1.00 94.25 80 LEU A O 1
ATOM 664 N N . ALA A 1 81 ? 6.958 5.598 -6.584 1.00 93.31 81 ALA A N 1
ATOM 665 C CA . ALA A 1 81 ? 8.392 5.343 -6.699 1.00 93.31 81 ALA A CA 1
ATOM 666 C C . ALA A 1 81 ? 8.863 5.429 -8.159 1.00 93.31 81 ALA A C 1
ATOM 668 O O . ALA A 1 81 ? 9.915 6.000 -8.445 1.00 93.31 81 ALA A O 1
ATOM 669 N N . SER A 1 82 ? 8.057 4.916 -9.090 1.00 92.62 82 SER A N 1
ATOM 670 C CA . SER A 1 82 ? 8.329 5.000 -10.523 1.00 92.62 82 SER A CA 1
ATOM 671 C C . SER A 1 82 ? 8.385 6.448 -11.025 1.00 92.62 82 SER A C 1
ATOM 673 O O . SER A 1 82 ? 9.297 6.810 -11.774 1.00 92.62 82 SER A O 1
ATOM 675 N N . LEU A 1 83 ? 7.454 7.290 -10.569 1.00 90.50 83 LEU A N 1
ATOM 676 C CA . LEU A 1 83 ? 7.393 8.716 -10.891 1.00 90.50 83 LEU A CA 1
ATOM 677 C C . LEU A 1 83 ? 8.574 9.490 -10.292 1.00 90.50 83 LEU A C 1
ATOM 679 O O . LEU A 1 83 ? 9.179 10.306 -10.980 1.00 90.50 83 LEU A O 1
ATOM 683 N N . ILE A 1 84 ? 8.964 9.188 -9.052 1.00 91.31 84 ILE A N 1
ATOM 684 C CA . ILE A 1 84 ? 10.149 9.784 -8.418 1.00 91.31 84 ILE A CA 1
ATOM 685 C C . ILE A 1 84 ? 11.415 9.442 -9.213 1.00 91.31 84 ILE A C 1
ATOM 687 O O . ILE A 1 84 ? 12.217 10.327 -9.498 1.00 91.31 84 ILE A O 1
ATOM 691 N N . ILE A 1 85 ? 11.593 8.178 -9.612 1.00 88.19 85 ILE A N 1
ATOM 692 C CA . ILE A 1 85 ? 12.751 7.753 -10.417 1.00 88.19 85 ILE A CA 1
ATOM 693 C C . ILE A 1 85 ? 12.782 8.477 -11.765 1.00 88.19 85 ILE A C 1
ATOM 695 O O . ILE A 1 85 ? 13.869 8.817 -12.228 1.00 88.19 85 ILE A O 1
ATOM 699 N N . PHE A 1 86 ? 11.615 8.710 -12.370 1.00 84.12 86 PHE A N 1
ATOM 700 C CA . PHE A 1 86 ? 11.485 9.440 -13.629 1.00 84.12 86 PHE A CA 1
ATOM 701 C C . PHE A 1 86 ? 11.847 10.925 -13.484 1.00 84.12 86 PHE A C 1
ATOM 703 O O . PHE A 1 86 ? 12.577 11.449 -14.317 1.00 84.12 86 PHE A O 1
ATOM 710 N N . ILE A 1 87 ? 11.396 11.591 -12.415 1.00 87.25 87 ILE A N 1
ATOM 711 C CA . ILE A 1 87 ? 11.733 12.999 -12.141 1.00 87.25 87 ILE A CA 1
ATOM 712 C C . ILE A 1 87 ? 13.228 13.155 -11.828 1.00 87.25 87 ILE A C 1
ATOM 714 O O . ILE A 1 87 ? 13.871 14.069 -12.320 1.00 87.25 87 ILE A O 1
ATOM 718 N N . LEU A 1 88 ? 13.813 12.235 -11.055 1.00 85.88 88 LEU A N 1
ATOM 719 C CA . LEU A 1 88 ? 15.249 12.213 -10.728 1.00 85.88 88 LEU A CA 1
ATOM 720 C C . LEU A 1 88 ? 16.125 11.652 -11.870 1.00 85.88 88 LEU A C 1
ATOM 722 O O . LEU A 1 88 ? 17.251 11.181 -11.639 1.00 85.88 88 LEU A O 1
ATOM 726 N N . GLN A 1 89 ? 15.571 11.562 -13.080 1.00 71.56 89 GLN A N 1
ATOM 727 C CA . GLN A 1 89 ? 16.261 11.042 -14.254 1.00 71.56 89 GLN A CA 1
ATOM 728 C C . GLN A 1 89 ? 16.963 12.131 -15.076 1.00 71.56 89 GLN A C 1
ATOM 730 O O . GLN A 1 89 ? 17.768 11.751 -15.933 1.00 71.56 89 GLN A O 1
ATOM 735 N N . ASP A 1 90 ? 16.700 13.408 -14.775 1.00 58.06 90 ASP A N 1
ATOM 736 C CA . ASP A 1 90 ? 17.567 14.547 -15.120 1.00 58.06 90 ASP A CA 1
ATOM 737 C C . ASP A 1 90 ? 18.963 14.392 -14.479 1.00 58.06 90 ASP A C 1
ATOM 739 O O . ASP A 1 90 ? 19.964 14.720 -15.159 1.00 58.06 90 ASP A O 1
#

Secondary structure (DSSP, 8-state):
-HHHHHHHHHHHHHHHHHHHHHHH----BHHHHHHHH-HHHHHHHHHHHHHHS-HHHHHHHHHHHHT-BHHHHHHHHHHHHHHHHHHTT-

Radius of gyration: 17.24 Å; chains: 1; bounding box: 39×25×42 Å